Protein AF-Q0UTM0-F1 (afdb_monomer_lite)

Foldseek 3Di:
DDDDDDDDDDDDPDPVVLVVLVVPDDLPPLVSLQLSLCVVQLAHAQCVQFWDWDFDDDPVRVVVVVVCVVVVVVPDDPDDDDDDDTHPDIGTPNCVQVVCCVPVVGPGHYDHLVVSLVSSVVVPRDPVSSVVSVCSVPPRNDPPPDPDPPPPDDD

Radius of gyration: 20.42 Å; chains: 1; bounding box: 61×31×54 Å

Sequence (155 aa):
MAVVDPLPPGDIDGYTASKRARENTRPSNVMAHLLHFSKEFLAVPDLSGVEGSFDLIPCGTAASSIVRGVLGLAYGVRRIRFSHLGGSKQVAVHNLREVFIEELGSREGNIGLKEWLDLARQAGMGSEMIHIFEEVGEHVKSLVFPEVERSRDLV

pLDDT: mean 70.15, std 19.66, range [33.03, 95.0]

Secondary structure (DSSP, 8-state):
----PPPPP---TTHHHHHHHHHHS-TT-HHHHHHHHHHHHTEEEE-TT---EEEE--HHHHHHHHHHHHHTTSSS-----------SEEEEGGGHHHHHHHHH-S--EEEEHHHHHHHHHHTT--HHHHHHHHHHHHH-S--------------

Organism: Phaeosphaeria nodorum (strain SN15 / ATCC MYA-4574 / FGSC 10173) (NCBI:txid321614)

Structure (mmCIF, N/CA/C/O backbone):
data_AF-Q0UTM0-F1
#
_entry.id   AF-Q0UTM0-F1
#
loop_
_atom_site.group_PDB
_atom_site.id
_atom_site.type_symbol
_atom_site.label_atom_id
_atom_site.label_alt_id
_atom_site.label_comp_id
_atom_site.label_asym_id
_atom_site.label_entity_id
_atom_site.label_seq_id
_atom_site.pdbx_PDB_ins_code
_atom_site.Cartn_x
_atom_site.Cartn_y
_atom_site.Cartn_z
_atom_site.occupancy
_atom_site.B_iso_or_equiv
_atom_site.auth_seq_id
_atom_site.auth_comp_id
_atom_site.auth_asym_id
_atom_site.auth_atom_id
_atom_site.pdbx_PDB_model_num
ATOM 1 N N . MET A 1 1 ? 48.379 -17.035 -0.002 1.00 38.03 1 MET A N 1
ATOM 2 C CA . MET A 1 1 ? 47.509 -17.440 1.123 1.00 38.03 1 MET A CA 1
ATOM 3 C C . MET A 1 1 ? 46.686 -16.231 1.519 1.00 38.03 1 MET A C 1
ATOM 5 O O . MET A 1 1 ? 47.246 -15.310 2.092 1.00 38.03 1 MET A O 1
ATOM 9 N N . ALA A 1 2 ? 45.413 -16.184 1.129 1.00 35.94 2 ALA A N 1
ATOM 10 C CA . ALA A 1 2 ? 44.486 -15.172 1.624 1.00 35.94 2 ALA A CA 1
ATOM 11 C C . ALA A 1 2 ? 43.841 -15.727 2.898 1.00 35.94 2 ALA A C 1
ATOM 13 O O . ALA A 1 2 ? 43.281 -16.822 2.874 1.00 35.94 2 ALA A O 1
ATOM 14 N N . VAL A 1 3 ? 44.010 -15.011 4.006 1.00 34.16 3 VAL A N 1
ATOM 15 C CA . VAL A 1 3 ? 43.373 -15.320 5.287 1.00 34.16 3 VAL A CA 1
ATOM 16 C C . VAL A 1 3 ? 41.907 -14.923 5.152 1.00 34.16 3 VAL A C 1
ATOM 18 O O . VAL A 1 3 ? 41.603 -13.767 4.875 1.00 34.16 3 VAL A O 1
ATOM 21 N N . VAL A 1 4 ? 41.017 -15.906 5.255 1.00 39.12 4 VAL A N 1
ATOM 22 C CA . VAL A 1 4 ? 39.570 -15.692 5.317 1.00 39.12 4 VAL A CA 1
ATOM 23 C C . VAL A 1 4 ? 39.250 -15.384 6.775 1.00 39.12 4 VAL A C 1
ATOM 25 O O . VAL A 1 4 ? 39.482 -16.235 7.634 1.00 39.12 4 VAL A O 1
ATOM 28 N N . ASP A 1 5 ? 38.771 -14.174 7.055 1.00 41.09 5 ASP A N 1
ATOM 29 C CA . ASP A 1 5 ? 38.280 -13.830 8.389 1.00 41.09 5 ASP A CA 1
ATOM 30 C C . ASP A 1 5 ? 37.086 -14.730 8.754 1.00 41.09 5 ASP A C 1
ATOM 32 O O . ASP A 1 5 ? 36.212 -14.969 7.911 1.00 41.09 5 ASP A O 1
ATOM 36 N N . PRO A 1 6 ? 37.021 -15.257 9.988 1.00 40.50 6 PRO A N 1
ATOM 37 C CA . PRO A 1 6 ? 35.899 -16.075 10.412 1.00 40.50 6 PRO A CA 1
ATOM 38 C C . PRO A 1 6 ? 34.631 -15.219 10.534 1.00 40.50 6 PRO A C 1
ATOM 40 O O . PRO A 1 6 ? 34.642 -14.136 11.121 1.00 40.50 6 PRO A O 1
ATOM 43 N N . LEU A 1 7 ? 33.524 -15.734 9.989 1.00 39.53 7 LEU A N 1
ATOM 44 C CA . LEU A 1 7 ? 32.181 -15.178 10.174 1.00 39.53 7 LEU A CA 1
ATOM 45 C C . LEU A 1 7 ? 31.872 -15.020 11.676 1.00 39.53 7 LEU A C 1
ATOM 47 O O . LEU A 1 7 ? 32.113 -15.963 12.437 1.00 39.53 7 LEU A O 1
ATOM 51 N N . PRO A 1 8 ? 31.326 -13.873 12.122 1.00 38.22 8 PRO A N 1
ATOM 52 C CA . PRO A 1 8 ? 30.972 -13.693 13.521 1.00 38.22 8 PRO A CA 1
ATOM 53 C C . PRO A 1 8 ? 29.771 -14.582 13.890 1.00 38.22 8 PRO A C 1
ATOM 55 O O . PRO A 1 8 ? 28.856 -14.748 13.077 1.00 38.22 8 PRO A O 1
ATOM 58 N N . PRO A 1 9 ? 29.758 -15.161 15.103 1.00 40.66 9 PRO A N 1
ATOM 59 C CA . PRO A 1 9 ? 28.720 -16.084 15.529 1.00 40.66 9 PRO A CA 1
ATOM 60 C C . PRO A 1 9 ? 27.471 -15.341 16.012 1.00 40.66 9 PRO A C 1
ATOM 62 O O . PRO A 1 9 ? 27.571 -14.309 16.674 1.00 40.66 9 PRO A O 1
ATOM 65 N N . GLY A 1 10 ? 26.311 -15.955 15.777 1.00 36.62 10 GLY A N 1
ATOM 66 C CA . GLY A 1 10 ? 25.118 -15.752 16.596 1.00 36.62 10 GLY A CA 1
ATOM 67 C C . GLY A 1 10 ? 24.004 -14.964 15.926 1.00 36.62 10 GLY A C 1
ATOM 68 O O . GLY A 1 10 ? 23.906 -13.749 16.082 1.00 36.62 10 GLY A O 1
ATOM 69 N N . ASP A 1 11 ? 23.117 -15.704 15.262 1.00 49.06 11 ASP A N 1
ATOM 70 C CA . ASP A 1 11 ? 21.706 -15.355 15.150 1.00 49.06 11 ASP A CA 1
ATOM 71 C C . ASP A 1 11 ? 21.152 -15.051 16.549 1.00 49.06 11 ASP A C 1
ATOM 73 O O . ASP A 1 11 ? 21.100 -15.920 17.421 1.00 49.06 11 ASP A O 1
ATOM 77 N N . ILE A 1 12 ? 20.772 -13.793 16.766 1.00 41.66 12 ILE A N 1
ATOM 78 C CA . ILE A 1 12 ? 19.936 -13.378 17.889 1.00 41.66 12 ILE A CA 1
ATOM 79 C C . ILE A 1 12 ? 18.676 -12.777 17.273 1.00 41.66 12 ILE A C 1
ATOM 81 O O . ILE A 1 12 ? 18.710 -11.756 16.577 1.00 41.66 12 ILE A O 1
ATOM 85 N N . ASP A 1 13 ? 17.593 -13.513 17.478 1.00 48.12 13 ASP A N 1
ATOM 86 C CA . ASP A 1 13 ? 16.275 -13.381 16.883 1.00 48.12 13 ASP A CA 1
ATOM 87 C C . ASP A 1 13 ? 15.655 -11.973 16.967 1.00 48.12 13 ASP A C 1
ATOM 89 O O . ASP A 1 13 ? 15.782 -11.242 17.950 1.00 48.12 13 ASP A O 1
ATOM 93 N N . GLY A 1 14 ? 14.919 -11.607 15.909 1.00 39.16 14 GLY A N 1
ATOM 94 C CA . GLY A 1 14 ? 13.904 -10.541 15.885 1.00 39.16 14 GLY A CA 1
ATOM 95 C C . GLY A 1 14 ? 14.402 -9.093 15.793 1.00 39.16 14 GLY A C 1
ATOM 96 O O . GLY A 1 14 ? 13.937 -8.333 14.939 1.00 39.16 14 GLY A O 1
ATOM 97 N N . TYR A 1 15 ? 15.363 -8.696 16.625 1.00 35.97 15 TYR A N 1
ATOM 98 C CA . TYR A 1 15 ? 15.770 -7.290 16.777 1.00 35.97 15 TYR A CA 1
ATOM 99 C C . TYR A 1 15 ? 16.573 -6.761 15.575 1.00 35.97 15 TYR A C 1
ATOM 101 O O . TYR A 1 15 ? 16.372 -5.643 15.099 1.00 35.97 15 TYR A O 1
ATOM 109 N N . THR A 1 16 ? 17.448 -7.592 15.011 1.00 37.25 16 THR A N 1
ATOM 110 C CA . THR A 1 16 ? 18.283 -7.237 13.851 1.00 37.25 16 THR A CA 1
ATOM 111 C C . THR A 1 16 ? 17.466 -7.152 12.557 1.00 37.25 16 THR A C 1
ATOM 113 O O . THR A 1 16 ? 17.781 -6.357 11.671 1.00 37.25 16 THR A O 1
ATOM 116 N N . ALA A 1 17 ? 16.382 -7.929 12.459 1.00 42.31 17 ALA A N 1
ATOM 117 C CA . ALA A 1 17 ? 15.457 -7.892 11.329 1.00 42.31 17 ALA A CA 1
ATOM 118 C C . ALA A 1 17 ? 14.597 -6.617 11.335 1.00 42.31 17 ALA A C 1
ATOM 120 O O . ALA A 1 17 ? 14.428 -6.002 10.282 1.00 42.31 17 ALA A O 1
ATOM 121 N N . SER A 1 18 ? 14.114 -6.171 12.504 1.00 43.19 18 SER A N 1
ATOM 122 C CA . SER A 1 18 ? 13.350 -4.917 12.603 1.00 43.19 18 SER A CA 1
ATOM 123 C C . SER A 1 18 ? 14.228 -3.690 12.332 1.00 43.19 18 SER A C 1
ATOM 125 O O . SER A 1 18 ? 13.797 -2.762 11.647 1.00 43.19 18 SER A O 1
ATOM 127 N N . LYS A 1 19 ? 15.497 -3.720 12.767 1.00 37.56 19 LYS A N 1
ATOM 128 C CA . LYS A 1 19 ? 16.468 -2.653 12.495 1.00 37.56 19 LYS A CA 1
ATOM 129 C C . LYS A 1 19 ? 16.842 -2.563 11.009 1.00 37.56 19 LYS A C 1
ATOM 131 O O . LYS A 1 19 ? 16.838 -1.470 10.455 1.00 37.56 19 LYS A O 1
ATOM 136 N N . ARG A 1 20 ? 17.059 -3.704 10.339 1.00 39.91 20 ARG A N 1
ATOM 137 C CA . ARG A 1 20 ? 17.299 -3.758 8.881 1.00 39.91 20 ARG A CA 1
ATOM 138 C C . ARG A 1 20 ? 16.079 -3.359 8.052 1.00 39.91 20 ARG A C 1
ATOM 140 O O . ARG A 1 20 ? 16.245 -2.753 6.998 1.00 39.91 20 ARG A O 1
ATOM 147 N N . ALA A 1 21 ? 14.869 -3.687 8.509 1.00 44.66 21 ALA A N 1
ATOM 148 C CA . ALA A 1 21 ? 13.644 -3.227 7.863 1.00 44.66 21 ALA A CA 1
ATOM 149 C C . ALA A 1 21 ? 13.546 -1.697 7.924 1.00 44.66 21 ALA A C 1
ATOM 151 O O . ALA A 1 21 ? 13.364 -1.081 6.880 1.00 44.66 21 ALA A O 1
ATOM 152 N N . ARG A 1 22 ? 13.793 -1.095 9.102 1.00 43.69 22 ARG A N 1
ATOM 153 C CA . ARG A 1 22 ? 13.848 0.367 9.282 1.00 43.69 22 ARG A CA 1
ATOM 154 C C . ARG A 1 22 ? 14.916 1.041 8.412 1.00 43.69 22 ARG A C 1
ATOM 156 O O . ARG A 1 22 ? 14.643 2.098 7.856 1.00 43.69 22 ARG A O 1
ATOM 163 N N . GLU A 1 23 ? 16.094 0.433 8.263 1.00 40.75 23 GLU A N 1
ATOM 164 C CA . GLU A 1 23 ? 17.203 0.976 7.454 1.00 40.75 23 GLU A CA 1
ATOM 165 C C . GLU A 1 23 ? 16.968 0.919 5.933 1.00 40.75 23 GLU A C 1
ATOM 167 O O . GLU A 1 23 ? 17.529 1.739 5.209 1.00 40.75 23 GLU A O 1
ATOM 172 N N . ASN A 1 24 ? 16.130 0.002 5.434 1.00 44.88 24 ASN A N 1
ATOM 173 C CA . ASN A 1 24 ? 15.853 -0.140 3.996 1.00 44.88 24 ASN A CA 1
ATOM 174 C C . ASN A 1 24 ? 14.526 0.482 3.534 1.00 44.88 24 ASN A C 1
ATOM 176 O O . ASN A 1 24 ? 14.298 0.624 2.328 1.00 44.88 24 ASN A O 1
ATOM 180 N N . THR A 1 25 ? 13.653 0.890 4.452 1.00 48.47 25 THR A N 1
ATOM 181 C CA . THR A 1 25 ? 12.531 1.776 4.133 1.00 48.47 25 THR A CA 1
ATOM 182 C C . THR A 1 25 ? 13.061 3.168 3.845 1.00 48.47 25 THR A C 1
ATOM 184 O O . THR A 1 25 ? 13.417 3.912 4.755 1.00 48.47 25 THR A O 1
ATOM 187 N N . ARG A 1 26 ? 13.078 3.563 2.567 1.00 55.50 26 ARG A N 1
ATOM 188 C CA . ARG A 1 26 ? 13.097 4.997 2.262 1.00 55.50 26 ARG A CA 1
ATOM 189 C C . ARG A 1 26 ? 11.921 5.641 3.010 1.00 55.50 26 ARG A C 1
ATOM 191 O O . ARG A 1 26 ? 10.837 5.059 2.948 1.00 55.50 26 ARG A O 1
ATOM 198 N N . PRO A 1 27 ? 12.099 6.821 3.630 1.00 56.41 27 PRO A N 1
ATOM 199 C CA . PRO A 1 27 ? 11.035 7.512 4.364 1.00 56.41 27 PRO A CA 1
ATOM 200 C C . PRO A 1 27 ? 9.730 7.702 3.575 1.00 56.41 27 PRO A C 1
ATOM 202 O O . PRO A 1 27 ? 8.686 7.900 4.174 1.00 56.41 27 PRO A O 1
ATOM 205 N N . SER A 1 28 ? 9.788 7.618 2.242 1.00 68.69 28 SER A N 1
ATOM 206 C CA . SER A 1 28 ? 8.662 7.786 1.321 1.00 68.69 28 SER A CA 1
ATOM 207 C C . SER A 1 28 ? 8.023 6.485 0.810 1.00 68.69 28 SER A C 1
ATOM 209 O O . SER A 1 28 ? 7.120 6.535 -0.025 1.00 68.69 28 SER A O 1
ATOM 211 N N . ASN A 1 29 ? 8.480 5.297 1.231 1.00 80.25 29 ASN A N 1
ATOM 212 C CA . ASN A 1 29 ? 7.904 4.038 0.742 1.00 80.25 29 ASN A CA 1
ATOM 213 C C . ASN A 1 29 ? 6.641 3.654 1.528 1.00 80.25 29 ASN A C 1
ATOM 215 O O . ASN A 1 29 ? 6.705 2.891 2.494 1.00 80.25 29 ASN A O 1
ATOM 219 N N . VAL A 1 30 ? 5.493 4.134 1.050 1.00 82.62 30 VAL A N 1
ATOM 220 C CA . VAL A 1 30 ? 4.165 3.904 1.642 1.00 82.62 30 VAL A CA 1
ATOM 221 C C . VAL A 1 30 ? 3.898 2.430 1.952 1.00 82.62 30 VAL A C 1
ATOM 223 O O . VAL A 1 30 ? 3.525 2.096 3.073 1.00 82.62 30 VAL A O 1
ATOM 226 N N . MET A 1 31 ? 4.144 1.533 0.993 1.00 81.94 31 MET A N 1
ATOM 227 C CA . MET A 1 31 ? 3.872 0.102 1.160 1.00 81.94 31 MET A CA 1
ATOM 228 C C . MET A 1 31 ? 4.753 -0.525 2.241 1.00 81.94 31 MET A C 1
ATOM 230 O O . MET A 1 31 ? 4.299 -1.332 3.046 1.00 81.94 31 MET A O 1
ATOM 234 N N . ALA A 1 32 ? 6.024 -0.141 2.294 1.00 82.75 32 ALA A N 1
ATOM 235 C CA . ALA A 1 32 ? 6.931 -0.691 3.285 1.00 82.75 32 ALA A CA 1
ATOM 236 C C . ALA A 1 32 ? 6.636 -0.157 4.702 1.00 82.75 32 ALA A C 1
ATOM 238 O O . ALA A 1 32 ? 6.748 -0.917 5.662 1.00 82.75 32 ALA A O 1
ATOM 239 N N . HIS A 1 33 ? 6.165 1.089 4.837 1.00 86.25 33 HIS A N 1
ATOM 240 C CA . HIS A 1 33 ? 5.625 1.607 6.100 1.00 86.25 33 HIS A CA 1
ATOM 241 C C . HIS A 1 33 ? 4.343 0.870 6.522 1.00 86.25 33 HIS A C 1
ATOM 243 O O . HIS A 1 33 ? 4.237 0.455 7.675 1.00 86.25 33 HIS A O 1
ATOM 249 N N . LEU A 1 34 ? 3.413 0.644 5.589 1.00 86.69 34 LEU A N 1
ATOM 250 C CA . LEU A 1 34 ? 2.192 -0.132 5.823 1.00 86.69 34 LEU A CA 1
ATOM 251 C C . LEU A 1 34 ? 2.513 -1.537 6.352 1.00 86.69 34 LEU A C 1
ATOM 253 O O . LEU A 1 34 ? 1.977 -1.945 7.379 1.00 86.69 34 LEU A O 1
ATOM 257 N N . LEU A 1 35 ? 3.438 -2.246 5.699 1.00 84.94 35 LEU A N 1
ATOM 258 C CA . LEU A 1 35 ? 3.894 -3.580 6.105 1.00 84.94 35 LEU A CA 1
ATOM 259 C C . LEU A 1 35 ? 4.592 -3.571 7.468 1.00 84.94 35 LEU A C 1
ATOM 261 O O . LEU A 1 35 ? 4.314 -4.427 8.305 1.00 84.94 35 LEU A O 1
ATOM 265 N N . HIS A 1 36 ? 5.496 -2.615 7.695 1.00 86.31 36 HIS A N 1
ATOM 266 C CA . HIS A 1 36 ? 6.271 -2.532 8.931 1.00 86.31 36 HIS A CA 1
ATOM 267 C C . HIS A 1 36 ? 5.370 -2.375 10.155 1.00 86.31 36 HIS A C 1
ATOM 269 O O . HIS A 1 36 ? 5.440 -3.190 11.074 1.00 86.31 36 HIS A O 1
ATOM 275 N N . PHE A 1 37 ? 4.507 -1.360 10.141 1.00 89.44 37 PHE A N 1
ATOM 276 C CA . PHE A 1 37 ? 3.664 -1.041 11.288 1.00 89.44 37 PHE A CA 1
ATOM 277 C C . PHE A 1 37 ? 2.512 -2.031 11.453 1.00 89.44 37 PHE A C 1
ATOM 279 O O . PHE A 1 37 ? 2.185 -2.386 12.580 1.00 89.44 37 PHE A O 1
ATOM 286 N N . SER A 1 38 ? 1.962 -2.577 10.363 1.00 88.69 38 SER A N 1
ATOM 287 C CA . SER A 1 38 ? 0.930 -3.615 10.497 1.00 88.69 38 SER A CA 1
ATOM 288 C C . SER A 1 38 ? 1.478 -4.884 11.153 1.00 88.69 38 SER A C 1
ATOM 290 O O . SER A 1 38 ? 0.827 -5.470 12.017 1.00 88.69 38 SER A O 1
ATOM 292 N N . LYS A 1 39 ? 2.727 -5.253 10.836 1.00 87.12 39 LYS A N 1
ATOM 293 C CA . LYS A 1 39 ? 3.429 -6.343 11.520 1.00 87.12 39 LYS A CA 1
ATOM 294 C C . LYS A 1 39 ? 3.745 -6.008 12.979 1.00 87.12 39 LYS A C 1
ATOM 296 O O . LYS A 1 39 ? 3.650 -6.884 13.832 1.00 87.12 39 LYS A O 1
ATOM 301 N N . GLU A 1 40 ? 4.139 -4.768 13.266 1.00 88.31 40 GLU A N 1
ATOM 302 C CA . GLU A 1 40 ? 4.430 -4.308 14.631 1.00 88.31 40 GLU A CA 1
ATOM 303 C C . GLU A 1 40 ? 3.189 -4.375 15.534 1.00 88.31 40 GLU A C 1
ATOM 305 O O . GLU A 1 40 ? 3.293 -4.785 16.688 1.00 88.31 40 GLU A O 1
ATOM 310 N N . PHE A 1 41 ? 2.012 -4.043 14.999 1.00 88.44 41 PHE A N 1
ATOM 311 C CA . PHE A 1 41 ? 0.748 -4.020 15.745 1.00 88.44 41 PHE A CA 1
ATOM 312 C C . PHE A 1 41 ? -0.041 -5.329 15.673 1.00 88.44 41 PHE A C 1
ATOM 314 O O . PHE A 1 41 ? -1.060 -5.458 16.348 1.00 88.44 41 PHE A O 1
ATOM 321 N N . LEU A 1 42 ? 0.410 -6.291 14.857 1.00 88.75 42 LEU A N 1
ATOM 322 C CA . LEU A 1 42 ? -0.350 -7.494 14.490 1.00 88.75 42 LEU A CA 1
ATOM 323 C C . LEU A 1 42 ? -1.767 -7.153 13.987 1.00 88.75 42 LEU A C 1
ATOM 325 O O . LEU A 1 42 ? -2.739 -7.867 14.261 1.00 88.75 42 LEU A O 1
ATOM 329 N N . ALA A 1 43 ? -1.886 -6.036 13.272 1.00 89.50 43 ALA A N 1
ATOM 330 C CA . ALA A 1 43 ? -3.149 -5.505 12.787 1.00 89.50 43 ALA A CA 1
ATOM 331 C C . ALA A 1 43 ? -2.953 -4.696 11.502 1.00 89.50 43 ALA A C 1
ATOM 333 O O . ALA A 1 43 ? -2.044 -3.874 11.411 1.00 89.50 43 ALA A O 1
ATOM 334 N N . VAL A 1 44 ? -3.851 -4.881 10.539 1.00 90.06 44 VAL A N 1
ATOM 335 C CA . VAL A 1 44 ? -3.908 -4.082 9.307 1.00 90.06 44 VAL A CA 1
ATOM 336 C C . VAL A 1 44 ? -4.948 -2.967 9.435 1.00 90.06 44 VAL A C 1
ATOM 338 O O . VAL A 1 44 ? -5.920 -3.129 10.184 1.00 90.06 44 VAL A O 1
ATOM 341 N N . PRO A 1 45 ? -4.774 -1.839 8.722 1.00 90.69 45 PRO A N 1
ATOM 342 C CA . PRO A 1 45 ? -5.807 -0.822 8.658 1.00 90.69 45 PRO A CA 1
ATOM 343 C C . PRO A 1 45 ? -6.986 -1.311 7.812 1.00 90.69 45 PRO A C 1
ATOM 345 O O . PRO A 1 45 ? -6.809 -1.890 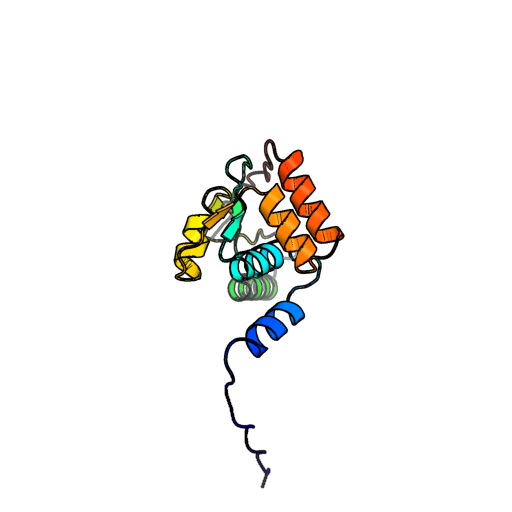6.737 1.00 90.69 45 PRO A O 1
ATOM 348 N N . ASP A 1 46 ? -8.193 -1.006 8.271 1.00 88.00 46 ASP A N 1
ATOM 349 C CA . ASP A 1 46 ? -9.420 -1.206 7.524 1.00 88.00 46 ASP A CA 1
ATOM 350 C C . ASP A 1 46 ? -9.503 -0.153 6.423 1.00 88.00 46 ASP A C 1
ATOM 352 O O . ASP A 1 46 ? -9.706 1.038 6.674 1.00 88.00 46 ASP A O 1
ATOM 356 N N . LEU A 1 47 ? -9.322 -0.623 5.192 1.00 84.81 47 LEU A N 1
ATOM 357 C CA . LEU A 1 47 ? -9.387 0.173 3.975 1.00 84.81 47 LEU A CA 1
ATOM 358 C C . LEU A 1 47 ? -10.618 -0.188 3.130 1.00 84.81 47 LEU A C 1
ATOM 360 O O . LEU A 1 47 ? -10.635 0.060 1.928 1.00 84.81 47 LEU A O 1
ATOM 364 N N . SER A 1 48 ? -11.660 -0.772 3.729 1.00 81.31 48 SER A N 1
ATOM 365 C CA . SER A 1 48 ? -12.904 -1.137 3.030 1.00 81.31 48 SER A CA 1
ATOM 366 C C . SER A 1 48 ? -13.608 0.047 2.352 1.00 81.31 48 SER A C 1
ATOM 368 O O . SER A 1 48 ? -14.311 -0.148 1.364 1.00 81.31 48 SER A O 1
ATOM 370 N N . GLY A 1 49 ? -13.392 1.272 2.844 1.00 77.31 49 GLY A N 1
ATOM 371 C CA . GLY A 1 49 ? -13.889 2.510 2.233 1.00 77.31 49 GLY A CA 1
ATOM 372 C C . GLY A 1 49 ? -13.026 3.068 1.095 1.00 77.31 49 GLY A C 1
ATOM 373 O O . GLY A 1 49 ? -13.397 4.085 0.517 1.00 77.31 49 GLY A O 1
ATOM 374 N N . VAL A 1 50 ? -11.885 2.443 0.788 1.00 79.19 50 VAL A N 1
ATOM 375 C CA . VAL A 1 50 ? -10.927 2.904 -0.224 1.00 79.19 50 VAL A CA 1
ATOM 376 C C . VAL A 1 50 ? -11.066 2.055 -1.486 1.00 79.19 50 VAL A C 1
ATOM 378 O O . VAL A 1 50 ? -10.799 0.852 -1.486 1.00 79.19 50 VAL A O 1
ATOM 381 N N . GLU A 1 51 ? -11.438 2.691 -2.594 1.00 78.25 51 GLU A N 1
ATOM 382 C CA . GLU A 1 51 ? -11.469 2.037 -3.902 1.00 78.25 51 GLU A CA 1
ATOM 383 C C . GLU A 1 51 ? -10.087 2.060 -4.572 1.00 78.25 51 GLU A C 1
ATOM 385 O O . GLU A 1 51 ? -9.468 3.118 -4.724 1.00 78.25 51 GLU A O 1
ATOM 390 N N . GLY A 1 52 ? -9.616 0.889 -5.013 1.00 78.38 52 GLY A N 1
ATOM 391 C CA . GLY A 1 52 ? -8.377 0.751 -5.777 1.00 78.38 52 GLY A CA 1
ATOM 392 C C . GLY A 1 52 ? -7.703 -0.613 -5.627 1.00 78.38 52 GLY A C 1
ATOM 393 O O . GLY A 1 52 ? -8.217 -1.537 -4.987 1.00 78.38 52 GLY A O 1
ATOM 394 N N . SER A 1 53 ? -6.510 -0.726 -6.210 1.00 82.44 53 SER A N 1
ATOM 395 C CA . SER A 1 53 ? -5.662 -1.914 -6.112 1.00 82.44 53 SER A CA 1
ATOM 396 C C . SER A 1 53 ? -4.185 -1.555 -5.999 1.00 82.44 53 SER A C 1
ATOM 398 O O . SER A 1 53 ? -3.718 -0.628 -6.658 1.00 82.44 53 SER A O 1
ATOM 400 N N . PHE A 1 54 ? -3.431 -2.347 -5.244 1.00 81.31 54 PHE A N 1
ATOM 401 C CA . PHE A 1 54 ? -1.977 -2.349 -5.281 1.00 81.31 54 PHE A CA 1
ATOM 402 C C . PHE A 1 54 ? -1.488 -3.144 -6.492 1.00 81.31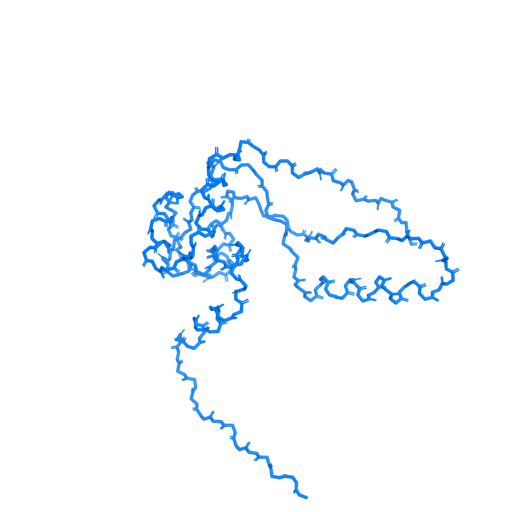 54 PHE A C 1
ATOM 404 O O . PHE A 1 54 ? -1.750 -4.345 -6.600 1.00 81.31 54 PHE A O 1
ATOM 411 N N . ASP A 1 55 ? -0.757 -2.478 -7.384 1.00 83.56 55 ASP A N 1
ATOM 412 C CA . ASP A 1 55 ? -0.037 -3.127 -8.477 1.00 83.56 55 ASP A CA 1
ATOM 413 C C . ASP A 1 55 ? 1.385 -3.484 -8.022 1.00 83.56 55 ASP A C 1
ATOM 415 O O . ASP A 1 55 ? 2.277 -2.633 -7.965 1.00 83.56 55 ASP A O 1
ATOM 419 N N . LEU A 1 56 ? 1.584 -4.739 -7.611 1.00 79.56 56 LEU A N 1
ATOM 420 C CA . LEU A 1 56 ? 2.832 -5.190 -6.999 1.00 79.56 56 LEU A CA 1
ATOM 421 C C . LEU A 1 56 ? 3.701 -5.935 -8.016 1.00 79.56 56 LEU A C 1
ATOM 423 O O . LEU A 1 56 ? 3.368 -7.032 -8.468 1.00 79.56 56 LEU A O 1
ATOM 427 N N . ILE A 1 57 ? 4.872 -5.373 -8.320 1.00 82.38 57 ILE A N 1
ATOM 428 C CA . ILE A 1 57 ? 5.906 -6.018 -9.132 1.00 82.38 57 ILE A CA 1
ATOM 429 C C . ILE A 1 57 ? 7.131 -6.358 -8.268 1.00 82.38 57 ILE A C 1
ATOM 431 O O . ILE A 1 57 ? 7.693 -5.472 -7.620 1.00 82.38 57 ILE A O 1
ATOM 435 N N . PRO A 1 58 ? 7.610 -7.618 -8.263 1.00 82.00 58 PRO A N 1
ATOM 436 C CA . PRO A 1 58 ? 8.862 -7.949 -7.595 1.00 82.00 58 PRO A CA 1
ATOM 437 C C . PRO A 1 58 ? 10.033 -7.152 -8.184 1.00 82.00 58 PRO A C 1
ATOM 439 O O . PRO A 1 58 ? 10.209 -7.110 -9.405 1.00 82.00 58 PRO A O 1
ATOM 442 N N . CYS A 1 59 ? 10.887 -6.578 -7.331 1.00 83.94 59 CYS A N 1
ATOM 443 C CA . CYS A 1 59 ? 12.017 -5.748 -7.768 1.00 83.94 59 CYS A CA 1
ATOM 444 C C . CYS A 1 59 ? 12.931 -6.461 -8.777 1.00 83.94 59 CYS A C 1
ATOM 446 O O . CYS A 1 59 ? 13.364 -5.853 -9.753 1.00 83.94 59 CYS A O 1
ATOM 448 N N . GLY A 1 60 ? 13.195 -7.758 -8.582 1.00 86.06 60 GLY A N 1
ATOM 449 C CA . GLY A 1 60 ? 13.998 -8.556 -9.516 1.00 86.06 60 GLY A CA 1
ATOM 450 C C . GLY A 1 60 ? 13.357 -8.677 -10.903 1.00 86.06 60 GLY A C 1
ATOM 451 O O . GLY A 1 60 ? 14.054 -8.583 -11.915 1.00 86.06 60 GLY A O 1
ATOM 452 N N . THR A 1 61 ? 12.029 -8.810 -10.959 1.00 85.19 61 THR A N 1
ATOM 453 C CA . THR A 1 61 ? 11.252 -8.837 -12.206 1.00 85.19 61 THR A CA 1
ATOM 454 C C . THR A 1 61 ? 11.300 -7.484 -12.908 1.00 85.19 61 THR A C 1
ATOM 456 O O . THR A 1 61 ? 11.578 -7.430 -14.108 1.00 85.19 61 THR A O 1
ATOM 459 N N . ALA A 1 62 ? 11.103 -6.389 -12.167 1.00 86.31 62 ALA A N 1
ATOM 460 C CA . ALA A 1 62 ? 11.210 -5.031 -12.697 1.00 86.31 62 ALA A CA 1
ATOM 461 C C . ALA A 1 62 ? 12.615 -4.762 -13.267 1.00 86.31 62 ALA A C 1
ATOM 463 O O . ALA A 1 62 ? 12.753 -4.395 -14.433 1.00 86.31 62 ALA A O 1
ATOM 464 N N . ALA A 1 63 ? 13.665 -5.038 -12.487 1.00 89.06 63 ALA A N 1
ATOM 465 C CA . ALA A 1 63 ? 15.056 -4.844 -12.894 1.00 89.06 63 ALA A CA 1
ATOM 466 C C . ALA A 1 63 ? 15.416 -5.674 -14.135 1.00 89.06 63 ALA A C 1
ATOM 468 O O . ALA A 1 63 ? 15.979 -5.149 -15.096 1.00 89.06 63 ALA A O 1
ATOM 469 N N . SER A 1 64 ? 15.031 -6.953 -14.158 1.00 86.69 64 SER A N 1
ATOM 470 C CA . SER A 1 64 ? 15.265 -7.834 -15.308 1.00 86.69 64 SER A CA 1
ATOM 471 C C . SER A 1 64 ? 14.557 -7.334 -16.568 1.00 86.69 64 SER A C 1
ATOM 473 O O . SER A 1 64 ? 15.124 -7.400 -17.659 1.00 86.69 64 SER A O 1
ATOM 475 N N . SER A 1 65 ? 13.339 -6.805 -16.429 1.00 85.06 65 SER A N 1
ATOM 476 C CA . SER A 1 65 ? 12.562 -6.260 -17.548 1.00 85.06 65 SER A CA 1
ATOM 477 C C . SER A 1 65 ? 13.201 -4.995 -18.120 1.00 85.06 65 SER A C 1
ATOM 479 O O . SER A 1 65 ? 13.301 -4.864 -19.339 1.00 85.06 65 SER A O 1
ATOM 481 N N . ILE A 1 66 ? 13.724 -4.113 -17.261 1.00 86.94 66 ILE A N 1
ATOM 482 C CA . ILE A 1 66 ? 14.478 -2.921 -17.679 1.00 86.94 66 ILE A CA 1
ATOM 483 C 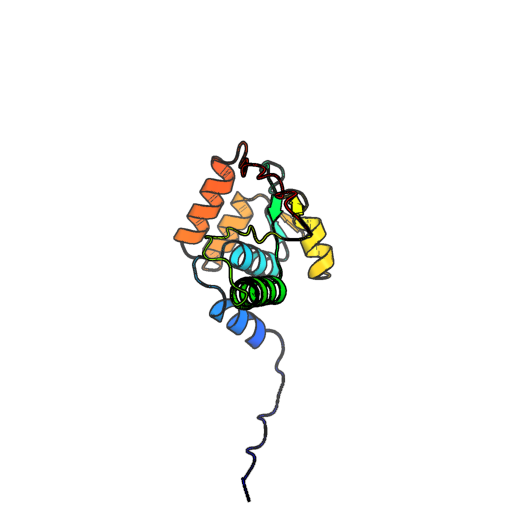C . ILE A 1 66 ? 15.727 -3.329 -18.462 1.00 86.94 66 ILE A C 1
ATOM 485 O O . ILE A 1 66 ? 15.938 -2.851 -19.576 1.00 86.94 66 ILE A O 1
ATOM 489 N N . VAL A 1 67 ? 16.534 -4.246 -17.918 1.00 88.50 67 VAL A N 1
ATOM 490 C CA . VAL A 1 67 ? 17.766 -4.712 -18.576 1.00 88.50 67 VAL A CA 1
ATOM 491 C C . VAL A 1 67 ? 17.454 -5.320 -19.943 1.00 88.50 67 VAL A C 1
ATOM 493 O O . VAL A 1 67 ? 18.105 -4.975 -20.928 1.00 88.50 67 VAL A O 1
ATOM 496 N N . ARG A 1 68 ? 16.425 -6.171 -20.040 1.00 83.62 68 ARG A N 1
ATOM 497 C CA . ARG A 1 68 ? 15.980 -6.742 -21.322 1.00 83.62 68 ARG A CA 1
ATOM 498 C C . ARG A 1 68 ? 15.515 -5.669 -22.303 1.00 83.62 68 ARG A C 1
ATOM 500 O O . ARG A 1 68 ? 15.874 -5.743 -23.474 1.00 83.62 68 ARG A O 1
ATOM 507 N N . GLY A 1 69 ? 14.762 -4.672 -21.839 1.00 82.12 69 GLY A N 1
ATOM 508 C CA . GLY A 1 69 ? 14.300 -3.559 -22.670 1.00 82.12 69 GLY A CA 1
ATOM 509 C C . GLY A 1 69 ? 15.457 -2.745 -23.254 1.00 82.12 69 GLY A C 1
ATOM 510 O O . GLY A 1 69 ? 15.462 -2.455 -24.451 1.00 82.12 69 GLY A O 1
ATOM 511 N N . VAL A 1 70 ? 16.471 -2.444 -22.437 1.00 82.31 70 VAL A N 1
ATOM 512 C CA . VAL A 1 70 ? 17.672 -1.704 -22.857 1.00 82.31 70 VAL A CA 1
ATOM 513 C C . VAL A 1 70 ? 18.530 -2.529 -23.815 1.00 82.31 70 VAL A C 1
ATOM 515 O O . VAL A 1 70 ? 18.889 -2.047 -24.886 1.00 82.31 70 VAL A O 1
ATOM 518 N N . LEU A 1 71 ? 18.827 -3.787 -23.482 1.00 80.50 71 LEU A N 1
ATOM 519 C CA . LEU A 1 71 ? 19.646 -4.652 -24.338 1.00 80.50 71 LEU A CA 1
ATOM 520 C C . LEU A 1 71 ? 18.935 -5.006 -25.652 1.00 80.50 71 LEU A C 1
ATOM 522 O O . LEU A 1 71 ? 19.570 -5.081 -26.700 1.00 80.50 71 LEU A O 1
ATOM 526 N N . GLY A 1 72 ? 17.608 -5.144 -25.632 1.00 69.06 72 GLY A N 1
ATOM 527 C CA . GLY A 1 72 ? 16.793 -5.378 -26.823 1.00 69.06 72 GLY A CA 1
ATOM 528 C C . GLY A 1 72 ? 16.733 -4.188 -27.788 1.00 69.06 72 GLY A C 1
ATOM 529 O O . GLY A 1 72 ? 16.261 -4.350 -28.912 1.00 69.06 72 GLY A O 1
ATOM 530 N N . LEU A 1 73 ? 17.174 -2.986 -27.388 1.00 62.56 73 LEU A N 1
ATOM 531 C CA . LEU A 1 73 ? 17.314 -1.812 -28.270 1.00 62.56 73 LEU A CA 1
ATOM 532 C C . LEU A 1 73 ? 18.607 -1.843 -29.101 1.00 62.56 73 LEU A C 1
ATOM 534 O O . LEU A 1 73 ? 18.724 -1.073 -30.052 1.00 62.56 73 LEU A O 1
ATOM 538 N N . ALA A 1 74 ? 19.557 -2.732 -28.788 1.00 56.56 74 ALA A N 1
ATOM 539 C CA . ALA A 1 74 ? 20.838 -2.819 -29.491 1.00 56.56 74 ALA A CA 1
ATOM 540 C C . ALA A 1 74 ? 20.701 -3.241 -30.971 1.00 56.56 74 ALA A C 1
ATOM 542 O O . ALA A 1 74 ? 21.611 -3.009 -31.765 1.00 56.56 74 ALA A O 1
ATOM 543 N N . TYR A 1 75 ? 19.551 -3.793 -31.373 1.00 54.84 75 TYR A N 1
ATOM 544 C CA . TYR A 1 75 ? 19.265 -4.182 -32.754 1.00 54.84 75 TYR A CA 1
ATOM 545 C C . TYR A 1 75 ? 18.507 -3.081 -33.518 1.00 54.84 75 TYR A C 1
ATOM 547 O O . TYR A 1 75 ? 17.298 -3.139 -33.718 1.00 54.84 75 TYR A O 1
ATOM 555 N N . GLY A 1 76 ? 19.244 -2.065 -33.972 1.00 54.34 76 GLY A N 1
ATOM 556 C CA . GLY A 1 76 ? 19.001 -1.387 -35.256 1.00 54.34 76 GLY A CA 1
ATOM 557 C C . GLY A 1 76 ? 17.815 -0.424 -35.417 1.00 54.34 76 GLY A C 1
ATOM 558 O O . GLY A 1 76 ? 17.731 0.218 -36.463 1.00 54.34 76 GLY A O 1
ATOM 559 N N . VAL A 1 77 ? 16.921 -0.247 -34.441 1.00 57.47 77 VAL A N 1
ATOM 560 C CA . VAL A 1 77 ? 15.749 0.636 -34.611 1.00 57.47 77 VAL A CA 1
ATOM 561 C C . VAL A 1 77 ? 15.918 1.936 -33.819 1.00 57.47 77 VAL A C 1
ATOM 563 O O . VAL A 1 77 ? 15.782 1.957 -32.600 1.00 57.47 77 VAL A O 1
ATOM 566 N N . ARG A 1 78 ? 16.166 3.057 -34.516 1.00 60.88 78 ARG A N 1
ATOM 567 C CA . ARG A 1 78 ? 16.160 4.428 -33.954 1.00 60.88 78 ARG A CA 1
ATOM 568 C C . ARG A 1 78 ? 14.736 4.899 -33.605 1.00 60.88 78 ARG A C 1
ATOM 570 O O . ARG A 1 78 ? 14.256 5.890 -34.150 1.00 60.88 78 ARG A O 1
ATOM 577 N N . ARG A 1 79 ? 14.023 4.181 -32.738 1.00 68.75 79 ARG A N 1
ATOM 578 C CA . ARG A 1 79 ? 12.704 4.591 -32.230 1.00 68.75 79 ARG A CA 1
ATOM 579 C C . ARG A 1 79 ? 12.701 4.583 -30.709 1.00 68.75 79 ARG A C 1
ATOM 581 O O . ARG A 1 79 ? 13.255 3.682 -30.085 1.00 68.75 79 ARG A O 1
ATOM 588 N N . ILE A 1 80 ? 12.059 5.593 -30.130 1.00 76.44 80 ILE A N 1
ATOM 589 C CA . ILE A 1 80 ? 11.773 5.642 -28.696 1.00 76.44 80 ILE A CA 1
ATOM 590 C C . ILE A 1 80 ? 10.739 4.550 -28.405 1.00 76.44 80 ILE A C 1
ATOM 592 O O . ILE A 1 80 ? 9.711 4.484 -29.079 1.00 76.44 80 ILE A O 1
ATOM 596 N N . ARG A 1 81 ? 11.024 3.683 -27.428 1.00 72.94 81 ARG A N 1
ATOM 597 C CA . ARG A 1 81 ? 10.080 2.679 -26.925 1.00 72.94 81 ARG A CA 1
ATOM 598 C C . ARG A 1 81 ? 9.667 3.047 -25.510 1.00 72.94 81 ARG A C 1
ATOM 600 O O . ARG A 1 81 ? 10.522 3.313 -24.670 1.00 72.94 81 ARG A O 1
ATOM 607 N N . PHE A 1 82 ? 8.364 3.029 -25.269 1.00 80.50 82 PHE A N 1
ATOM 608 C CA . PHE A 1 82 ? 7.776 3.154 -23.942 1.00 80.50 82 PHE A CA 1
ATOM 609 C C . PHE A 1 82 ? 7.349 1.761 -23.481 1.00 80.50 82 PHE A C 1
ATOM 611 O O . PHE A 1 82 ? 6.872 0.957 -24.281 1.00 80.50 82 PHE A O 1
ATOM 618 N N . SER A 1 83 ? 7.562 1.441 -22.209 1.00 77.88 83 SER A N 1
ATOM 619 C CA . SER A 1 83 ? 7.162 0.155 -21.637 1.00 77.88 83 SER A CA 1
ATOM 620 C C . SER A 1 83 ? 6.577 0.381 -20.255 1.00 77.88 83 SER A C 1
ATOM 622 O O . SER A 1 83 ? 7.182 1.059 -19.428 1.00 77.88 83 SER A O 1
ATOM 624 N N . HIS A 1 84 ? 5.403 -0.197 -20.018 1.00 80.69 84 HIS A N 1
ATOM 625 C CA . HIS A 1 84 ? 4.735 -0.165 -18.725 1.00 80.69 84 HIS A CA 1
ATOM 626 C C . HIS A 1 84 ? 5.154 -1.401 -17.937 1.00 80.69 84 HIS A C 1
ATOM 628 O O . HIS A 1 84 ? 4.939 -2.530 -18.378 1.00 80.69 84 HIS A O 1
ATOM 634 N N . LEU A 1 85 ? 5.784 -1.182 -16.787 1.00 80.50 85 LEU A N 1
ATOM 635 C CA . LEU A 1 85 ? 6.137 -2.251 -15.864 1.00 80.50 85 LEU A CA 1
ATOM 636 C C . LEU A 1 85 ? 5.093 -2.277 -14.755 1.00 80.50 85 LEU A C 1
ATOM 638 O O . LEU A 1 85 ? 5.088 -1.395 -13.903 1.00 80.50 85 LEU A O 1
ATOM 642 N N . GLY A 1 86 ? 4.226 -3.281 -14.808 1.00 81.44 86 GLY A N 1
ATOM 643 C CA . GLY A 1 86 ? 3.228 -3.566 -13.784 1.00 81.44 86 GLY A CA 1
ATOM 644 C C . GLY A 1 86 ? 3.395 -4.977 -13.234 1.00 81.44 86 GLY A C 1
ATOM 645 O O . GLY A 1 86 ? 4.074 -5.827 -13.824 1.00 81.44 86 GLY A O 1
ATOM 646 N N . GLY A 1 87 ? 2.783 -5.222 -12.088 1.00 75.19 87 GLY A N 1
ATOM 647 C CA . GLY A 1 87 ? 2.678 -6.532 -11.476 1.00 75.19 87 GLY A CA 1
ATOM 648 C C . GLY A 1 87 ? 1.843 -7.500 -12.311 1.00 75.19 87 GLY A C 1
ATOM 649 O O . GLY A 1 87 ? 0.986 -7.128 -13.114 1.00 75.19 87 GLY A O 1
ATOM 650 N N . SER A 1 88 ? 2.084 -8.797 -12.115 1.00 71.50 88 SER A N 1
ATOM 651 C CA . SER A 1 88 ? 1.178 -9.841 -12.611 1.00 71.50 88 SER A CA 1
ATOM 652 C C . SER A 1 88 ? -0.032 -10.044 -11.695 1.00 71.50 88 SER A C 1
ATOM 654 O O . SER A 1 88 ? -1.011 -10.654 -12.121 1.00 71.50 88 SER A O 1
ATOM 656 N N . LYS A 1 89 ? 0.037 -9.542 -10.454 1.00 72.44 89 LYS A N 1
ATOM 657 C CA . LYS A 1 89 ? -1.004 -9.634 -9.429 1.00 72.44 89 LYS A CA 1
ATOM 658 C C . LYS A 1 89 ? -1.388 -8.224 -8.990 1.00 72.44 89 LYS A C 1
ATOM 660 O O . LYS A 1 89 ? -0.553 -7.490 -8.468 1.00 72.44 89 LYS A O 1
ATOM 665 N N . GLN A 1 90 ? -2.659 -7.887 -9.179 1.00 80.38 90 GLN A N 1
ATOM 666 C CA . GLN A 1 90 ? -3.281 -6.735 -8.540 1.00 80.38 90 GLN A CA 1
ATOM 667 C C . GLN A 1 90 ? -3.957 -7.201 -7.256 1.00 80.38 90 GLN A C 1
ATOM 669 O O . GLN A 1 90 ? -4.679 -8.199 -7.252 1.00 80.38 90 GLN A O 1
ATOM 674 N N . VAL A 1 91 ? -3.701 -6.495 -6.162 1.00 79.88 91 VAL A N 1
ATOM 675 C CA . VAL A 1 91 ? -4.319 -6.765 -4.863 1.00 79.88 91 VAL A CA 1
ATOM 676 C C . VAL A 1 91 ? -5.319 -5.659 -4.594 1.00 79.88 91 VAL A C 1
ATOM 678 O O . VAL A 1 91 ? -4.921 -4.511 -4.426 1.00 79.88 91 VAL A O 1
ATOM 681 N N . ALA A 1 92 ? -6.610 -5.985 -4.565 1.00 82.31 92 ALA A N 1
ATOM 682 C CA . ALA A 1 92 ? -7.619 -5.013 -4.169 1.00 82.31 92 ALA A CA 1
ATOM 683 C C . ALA A 1 92 ? -7.313 -4.493 -2.759 1.00 82.31 92 ALA A C 1
ATOM 685 O O . ALA A 1 92 ? -6.942 -5.269 -1.878 1.00 82.31 92 ALA A O 1
ATOM 686 N N . VAL A 1 93 ? -7.461 -3.186 -2.545 1.00 81.94 93 VAL A N 1
ATOM 687 C CA . VAL A 1 93 ? -7.078 -2.540 -1.280 1.00 81.94 93 VAL A CA 1
ATOM 688 C C . VAL A 1 93 ? -7.834 -3.136 -0.084 1.00 81.94 93 VAL A C 1
ATOM 690 O O . VAL A 1 93 ? -7.241 -3.356 0.968 1.00 81.94 93 VAL A O 1
ATOM 693 N N . HIS A 1 94 ? -9.105 -3.503 -0.264 1.00 79.69 94 HIS A N 1
ATOM 694 C CA . HIS A 1 94 ? -9.905 -4.163 0.772 1.00 79.69 94 HIS A CA 1
ATOM 695 C C . HIS A 1 94 ? -9.459 -5.605 1.084 1.00 79.69 94 HIS A C 1
ATOM 697 O O . HIS A 1 94 ? -9.747 -6.097 2.170 1.00 79.69 94 HIS A O 1
ATOM 703 N N . ASN A 1 95 ? -8.699 -6.251 0.190 1.00 82.69 95 ASN A N 1
ATOM 704 C CA . ASN A 1 95 ? -8.147 -7.597 0.397 1.00 82.69 95 ASN A CA 1
ATOM 705 C C . ASN A 1 95 ? -6.761 -7.582 1.064 1.00 82.69 95 ASN A C 1
AT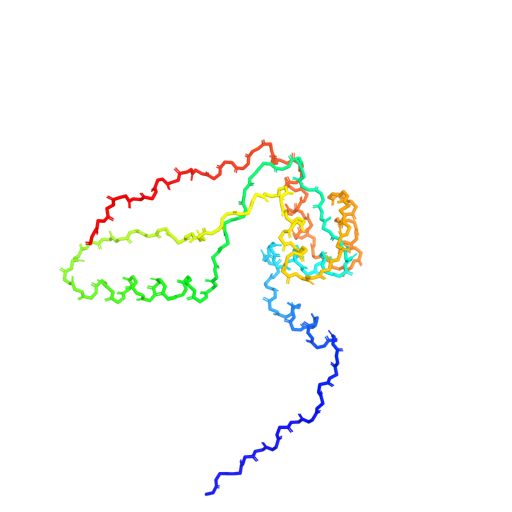OM 707 O O . ASN A 1 95 ? -6.082 -8.610 1.140 1.00 82.69 95 ASN A O 1
ATOM 711 N N . LEU A 1 96 ? -6.299 -6.416 1.533 1.00 79.25 96 LEU A N 1
ATOM 712 C CA . LEU A 1 96 ? -4.990 -6.270 2.171 1.00 79.25 96 LEU A CA 1
ATOM 713 C C . LEU A 1 96 ? -4.812 -7.269 3.318 1.00 79.25 96 LEU A C 1
ATOM 715 O O . LEU A 1 96 ? -3.759 -7.889 3.442 1.00 79.25 96 LEU A O 1
ATOM 719 N N . ARG A 1 97 ? -5.867 -7.474 4.110 1.00 83.19 97 ARG A N 1
ATOM 720 C CA . ARG A 1 97 ? -5.857 -8.416 5.226 1.00 83.19 97 ARG A CA 1
ATOM 721 C C . ARG A 1 97 ? -5.585 -9.850 4.786 1.00 83.19 97 ARG A C 1
ATOM 723 O O . ARG A 1 97 ? -4.770 -10.516 5.416 1.00 83.19 97 ARG A O 1
ATOM 730 N N . GLU A 1 98 ? -6.258 -10.343 3.745 1.00 82.44 98 GLU A N 1
ATOM 731 C CA . GLU A 1 98 ? -6.018 -11.713 3.278 1.00 82.44 98 GLU A CA 1
ATOM 732 C C . GLU A 1 98 ? -4.585 -11.876 2.784 1.00 82.44 98 GLU A C 1
ATOM 734 O O . GLU A 1 98 ? -3.931 -12.852 3.138 1.00 82.44 98 GLU A O 1
ATOM 739 N N . VAL A 1 99 ? -4.067 -10.888 2.050 1.00 77.38 99 VAL A N 1
ATOM 740 C CA . VAL A 1 99 ? -2.682 -10.919 1.567 1.00 77.38 99 VAL A CA 1
ATOM 741 C C . VAL A 1 99 ? -1.687 -10.933 2.721 1.00 77.38 99 VAL A C 1
ATOM 743 O O . VAL A 1 99 ? -0.722 -11.688 2.681 1.00 77.38 99 VAL A O 1
ATOM 746 N N . PHE A 1 100 ? -1.920 -10.160 3.778 1.00 76.75 100 PHE A N 1
ATOM 747 C CA . PHE A 1 100 ? -1.059 -10.191 4.957 1.00 76.75 100 PHE A CA 1
ATOM 748 C C . PHE A 1 100 ? -1.127 -11.531 5.699 1.00 76.75 100 PHE A C 1
ATOM 750 O O . PHE A 1 100 ? -0.090 -12.063 6.088 1.00 76.75 100 PHE A O 1
ATOM 757 N N . ILE A 1 101 ? -2.318 -12.118 5.852 1.00 78.31 101 ILE A N 1
ATOM 758 C CA . ILE A 1 101 ? -2.474 -13.443 6.469 1.00 78.31 101 ILE A CA 1
ATOM 759 C C . ILE A 1 101 ? -1.730 -14.511 5.654 1.00 78.31 101 ILE A C 1
ATOM 761 O O . ILE A 1 101 ? -1.044 -15.352 6.237 1.00 78.31 101 ILE A O 1
ATOM 765 N N . GLU A 1 102 ? -1.850 -14.474 4.325 1.00 77.00 102 GLU A N 1
ATOM 766 C CA . GLU A 1 102 ? -1.172 -15.398 3.411 1.00 77.00 102 GLU A CA 1
ATOM 767 C C . GLU A 1 102 ? 0.356 -15.247 3.458 1.00 77.00 102 GLU A C 1
ATOM 769 O O . GLU A 1 102 ? 1.066 -16.247 3.548 1.00 77.00 102 GLU A O 1
ATOM 774 N N . GLU A 1 103 ? 0.869 -14.014 3.430 1.00 68.81 103 GLU A N 1
ATOM 775 C CA . GLU A 1 103 ? 2.307 -13.733 3.309 1.00 68.81 103 GLU A CA 1
ATOM 776 C C . GLU A 1 103 ? 3.052 -13.755 4.657 1.00 68.81 103 GLU A C 1
ATOM 778 O O . GLU A 1 103 ? 4.228 -14.118 4.715 1.00 68.81 103 GLU A O 1
ATOM 783 N N . LEU A 1 104 ? 2.397 -13.375 5.759 1.00 65.44 104 LEU A N 1
ATOM 784 C CA . LEU A 1 104 ? 3.016 -13.265 7.089 1.00 65.44 104 LEU A CA 1
ATOM 785 C C . LEU A 1 104 ? 2.616 -14.397 8.044 1.00 65.44 104 LEU A C 1
ATOM 787 O O . LEU A 1 104 ? 3.123 -14.455 9.169 1.00 65.44 104 LEU A O 1
ATOM 791 N N . GLY A 1 105 ? 1.714 -15.293 7.627 1.00 63.19 105 GLY A N 1
ATOM 792 C CA . GLY A 1 105 ? 1.307 -16.480 8.389 1.00 63.19 105 GLY A CA 1
ATOM 793 C C . GLY A 1 105 ? 0.661 -16.175 9.745 1.00 63.19 105 GLY A C 1
ATOM 794 O O . GLY A 1 105 ? 0.615 -17.044 10.616 1.00 63.19 105 GLY A O 1
ATOM 795 N N . SER A 1 106 ? 0.194 -14.942 9.951 1.00 64.50 106 SER A N 1
ATOM 796 C CA . SER A 1 106 ? -0.264 -14.434 11.245 1.00 64.50 106 SER A CA 1
ATOM 797 C C . SER A 1 106 ? -1.749 -14.081 11.197 1.00 64.50 106 SER A C 1
ATOM 799 O O . SER A 1 106 ? -2.251 -13.567 10.202 1.00 64.50 106 SER A O 1
ATOM 801 N N . ARG A 1 107 ? -2.480 -14.365 12.284 1.00 64.56 107 ARG A N 1
ATOM 802 C CA . ARG A 1 107 ? -3.875 -13.923 12.443 1.00 64.56 107 ARG A CA 1
ATOM 803 C C . ARG A 1 107 ? -3.883 -12.457 12.844 1.00 64.56 107 ARG A C 1
ATOM 805 O O . ARG A 1 107 ? -3.926 -12.140 14.027 1.00 64.56 107 ARG A O 1
ATOM 812 N N . GLU A 1 108 ? -3.830 -11.589 11.852 1.00 68.50 108 GLU A N 1
ATOM 813 C CA . GLU A 1 108 ? -3.868 -10.154 12.091 1.00 68.50 108 GLU A CA 1
ATOM 814 C C . GLU A 1 108 ? -5.307 -9.661 12.291 1.00 68.50 108 GLU A C 1
ATOM 816 O O . GLU A 1 108 ? -6.271 -10.118 11.644 1.00 68.50 108 GLU A O 1
ATOM 821 N N . GLY A 1 109 ? -5.445 -8.738 13.243 1.00 79.88 109 GLY A N 1
ATOM 822 C CA . GLY A 1 109 ? -6.669 -7.977 13.458 1.00 79.88 109 GLY A CA 1
ATOM 823 C C . GLY A 1 109 ? -6.913 -6.991 12.316 1.00 79.88 109 GLY A C 1
ATOM 824 O O . GLY A 1 109 ? -5.993 -6.633 11.585 1.00 79.88 109 GLY A O 1
ATOM 825 N N . ASN A 1 110 ? -8.161 -6.556 12.158 1.00 87.00 110 ASN A N 1
ATOM 826 C CA . ASN A 1 110 ? -8.499 -5.416 11.310 1.00 87.00 110 ASN A CA 1
ATOM 827 C C . ASN A 1 110 ? -8.939 -4.275 12.230 1.00 87.00 110 ASN A C 1
ATOM 829 O O . ASN A 1 110 ? -9.848 -4.487 13.037 1.00 87.00 110 ASN A O 1
ATOM 833 N N . ILE A 1 111 ? -8.288 -3.117 12.148 1.00 92.00 111 ILE A N 1
ATOM 834 C CA . ILE A 1 111 ? -8.593 -1.937 12.975 1.00 92.00 111 ILE A CA 1
ATOM 835 C C . ILE A 1 111 ? -8.842 -0.726 12.084 1.00 92.00 111 ILE A C 1
ATOM 837 O O . ILE A 1 111 ? -8.334 -0.664 10.971 1.00 92.00 111 ILE A O 1
ATOM 841 N N . GLY A 1 112 ? -9.610 0.260 12.548 1.00 90.56 112 GLY A N 1
ATOM 842 C CA . GLY A 1 112 ? -9.921 1.429 11.720 1.00 90.56 112 GLY A CA 1
ATOM 843 C C . GLY A 1 112 ? -8.658 2.191 11.299 1.00 90.56 112 GLY A C 1
ATOM 844 O O . GLY A 1 112 ? -7.735 2.335 12.098 1.00 90.56 112 GLY A O 1
ATOM 845 N N . LEU A 1 113 ? -8.622 2.739 10.077 1.00 89.94 113 LEU A N 1
ATOM 846 C CA . LEU A 1 113 ? -7.462 3.490 9.566 1.00 89.94 113 LEU A CA 1
ATOM 847 C C . LEU A 1 113 ? -6.982 4.584 10.536 1.00 89.94 113 LEU A C 1
ATOM 849 O O . LEU A 1 113 ? -5.786 4.717 10.770 1.00 89.94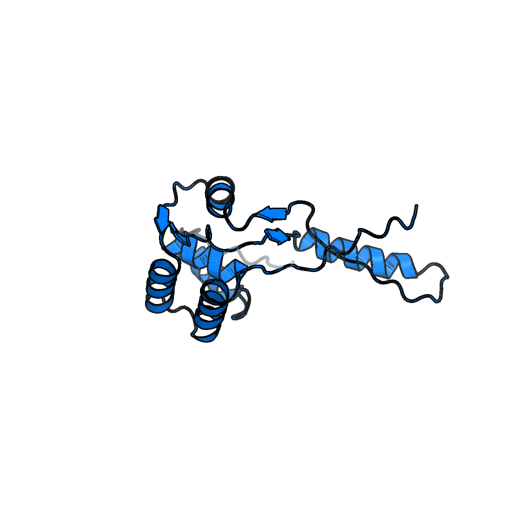 113 LEU A O 1
ATOM 853 N N . LYS A 1 114 ? -7.906 5.329 11.156 1.00 91.12 114 LYS A N 1
ATOM 854 C CA . LYS A 1 114 ? -7.564 6.351 12.158 1.00 91.12 114 LYS A CA 1
ATOM 855 C C . LYS A 1 114 ? -6.841 5.760 13.372 1.00 91.12 114 LYS A C 1
ATOM 857 O O . LYS A 1 114 ? -5.818 6.287 13.791 1.00 91.12 114 LYS A O 1
ATOM 862 N N . GLU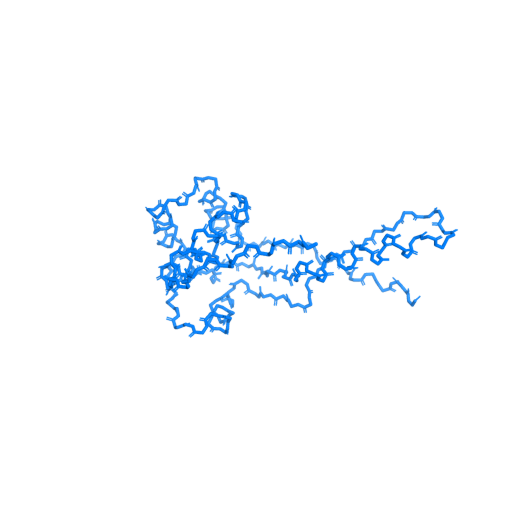 A 1 115 ? -7.368 4.666 13.915 1.00 93.81 115 GLU A N 1
ATOM 863 C CA . GLU A 1 115 ? -6.773 3.971 15.059 1.00 93.81 115 GLU A CA 1
ATOM 864 C C . GLU A 1 115 ? -5.385 3.426 14.703 1.00 93.81 115 GLU A C 1
ATOM 866 O O . GLU A 1 115 ? -4.428 3.617 15.450 1.00 93.81 115 GLU A O 1
ATOM 871 N N . TRP A 1 116 ? -5.249 2.833 13.516 1.00 94.12 116 TRP A N 1
ATOM 872 C CA . TRP A 1 116 ? -3.968 2.363 13.001 1.00 94.12 116 TRP A CA 1
ATOM 873 C C . TRP A 1 116 ? -2.943 3.500 12.875 1.00 94.12 116 TRP A C 1
ATOM 875 O O . TRP A 1 116 ? -1.791 3.342 13.280 1.00 94.12 116 TRP A O 1
ATOM 885 N N . LEU A 1 117 ? -3.357 4.669 12.375 1.00 93.81 117 LEU A N 1
ATOM 886 C CA . LEU A 1 117 ? -2.494 5.848 12.254 1.00 93.81 117 LEU A CA 1
ATOM 887 C C . LEU A 1 117 ? -2.087 6.424 13.606 1.00 93.81 117 LEU A C 1
ATOM 889 O O . LEU A 1 117 ? -0.946 6.859 13.767 1.00 93.81 117 LEU A O 1
ATOM 893 N N . ASP A 1 118 ? -2.983 6.403 14.588 1.00 95.00 118 ASP A N 1
ATOM 894 C CA . ASP A 1 118 ? -2.670 6.841 15.943 1.00 95.00 118 ASP A CA 1
ATOM 895 C C . ASP A 1 118 ? -1.605 5.936 16.585 1.00 95.00 118 ASP A C 1
ATOM 897 O O . ASP A 1 118 ? -0.670 6.451 17.207 1.00 95.00 118 ASP A O 1
ATOM 901 N N . LEU A 1 119 ? -1.681 4.617 16.372 1.00 94.56 119 LEU A N 1
ATOM 902 C CA . LEU A 1 119 ? -0.646 3.664 16.792 1.00 94.56 119 LEU A CA 1
ATOM 903 C C . LEU A 1 119 ? 0.676 3.896 16.049 1.00 94.56 119 LEU A C 1
ATOM 905 O O . LEU A 1 119 ? 1.729 4.005 16.678 1.00 94.56 119 LEU A O 1
ATOM 909 N N . ALA A 1 120 ? 0.630 4.049 14.725 1.00 93.00 120 ALA A N 1
ATOM 910 C CA . ALA A 1 120 ? 1.798 4.352 13.896 1.00 93.00 120 ALA A CA 1
ATOM 911 C C . ALA A 1 120 ? 2.505 5.641 14.336 1.00 93.00 120 ALA A C 1
ATOM 913 O O . ALA A 1 120 ? 3.733 5.668 14.450 1.00 93.00 120 ALA A O 1
ATOM 914 N N . ARG A 1 121 ? 1.747 6.697 14.645 1.00 94.00 121 ARG A N 1
ATOM 915 C CA . ARG A 1 121 ? 2.286 7.967 15.146 1.00 94.00 121 ARG A CA 1
ATOM 916 C C . ARG A 1 121 ? 2.992 7.777 16.488 1.00 94.00 121 ARG A C 1
ATOM 918 O O . ARG A 1 121 ? 4.100 8.275 16.666 1.00 94.00 121 ARG A O 1
ATOM 925 N N . GLN A 1 122 ? 2.386 7.028 17.410 1.00 94.31 122 GLN A N 1
ATOM 926 C CA . GLN A 1 122 ? 2.978 6.721 18.719 1.00 94.31 122 GLN A CA 1
ATOM 927 C C . GLN A 1 122 ? 4.246 5.863 18.606 1.00 94.31 122 GLN A C 1
ATOM 929 O O . GLN A 1 122 ? 5.200 6.079 19.352 1.00 94.31 122 GLN A O 1
ATOM 934 N N . ALA A 1 123 ? 4.291 4.944 17.641 1.00 91.25 123 ALA A N 1
ATOM 935 C CA . ALA A 1 123 ? 5.448 4.098 17.351 1.00 91.25 123 ALA A CA 1
ATOM 936 C C . ALA A 1 123 ? 6.568 4.821 16.564 1.00 91.25 123 ALA A C 1
ATOM 938 O O . ALA A 1 123 ? 7.639 4.254 16.316 1.00 91.25 123 ALA A O 1
ATOM 939 N N . GLY A 1 124 ? 6.355 6.094 16.208 1.00 90.19 124 GLY A N 1
ATOM 940 C CA . GLY A 1 124 ? 7.364 6.965 15.608 1.00 90.19 124 GLY A CA 1
ATOM 941 C C . GLY A 1 124 ? 7.338 7.032 14.081 1.00 90.19 124 GLY A C 1
ATOM 942 O O . GLY A 1 124 ? 8.363 7.353 13.477 1.00 90.19 124 GLY A O 1
ATOM 943 N N . MET A 1 125 ? 6.205 6.741 13.434 1.00 89.06 125 MET A N 1
ATOM 944 C CA . MET A 1 125 ? 6.029 7.043 12.011 1.00 89.06 125 MET A CA 1
ATOM 945 C C . MET A 1 125 ? 6.191 8.552 11.763 1.00 89.06 125 MET A C 1
ATOM 947 O O . MET A 1 125 ? 5.623 9.379 12.477 1.00 89.06 125 MET A O 1
ATOM 951 N N . GLY A 1 126 ? 6.966 8.909 10.734 1.00 86.38 126 GLY A N 1
ATOM 952 C CA . GLY A 1 126 ? 7.188 10.303 10.346 1.00 86.38 126 GLY A CA 1
ATOM 953 C C . GLY A 1 126 ? 5.902 11.004 9.898 1.00 86.38 126 GLY A C 1
ATOM 954 O O . GLY A 1 126 ? 5.030 10.388 9.287 1.00 86.38 126 GLY A O 1
ATOM 955 N N . SER A 1 127 ? 5.801 12.307 10.169 1.00 86.19 127 SER A N 1
ATOM 956 C CA . SER A 1 127 ? 4.606 13.115 9.885 1.00 86.19 127 SER A CA 1
ATOM 957 C C . SER A 1 127 ? 4.216 13.148 8.405 1.00 86.19 127 SER A C 1
ATOM 959 O O . SER A 1 127 ? 3.030 13.156 8.101 1.00 86.19 127 SER A O 1
ATOM 961 N N . GLU A 1 128 ? 5.191 13.122 7.494 1.00 85.62 128 GLU A N 1
ATOM 962 C CA . GLU A 1 128 ? 4.949 13.037 6.045 1.00 85.62 128 GLU A CA 1
ATOM 963 C C . GLU A 1 128 ? 4.170 11.765 5.678 1.00 85.62 128 GLU A C 1
ATOM 965 O O . GLU A 1 128 ? 3.176 11.824 4.963 1.00 85.62 128 GLU A O 1
ATOM 970 N N . MET A 1 129 ? 4.573 10.618 6.230 1.00 85.88 129 MET A N 1
ATOM 971 C CA . MET A 1 129 ? 3.903 9.345 5.972 1.00 85.88 129 MET A CA 1
ATOM 972 C C . MET A 1 129 ? 2.512 9.277 6.595 1.00 85.88 129 MET A C 1
ATOM 974 O O . MET A 1 129 ? 1.589 8.763 5.967 1.00 85.88 129 MET A O 1
ATOM 978 N N . ILE A 1 130 ? 2.350 9.823 7.801 1.00 89.19 130 ILE A N 1
ATOM 979 C CA . ILE A 1 130 ? 1.032 9.957 8.431 1.00 89.19 130 ILE A CA 1
ATOM 980 C C . ILE A 1 130 ? 0.098 10.761 7.523 1.00 89.19 130 ILE A C 1
ATOM 982 O O . ILE A 1 130 ? -1.005 10.303 7.243 1.00 89.19 130 ILE A O 1
ATOM 986 N N . HIS A 1 131 ? 0.569 11.898 7.004 1.00 86.56 131 HIS A N 1
ATOM 987 C CA . HIS A 1 131 ? -0.225 12.753 6.129 1.00 86.56 131 HIS A CA 1
ATOM 988 C C . HIS A 1 131 ? -0.656 12.037 4.843 1.00 86.56 131 HIS A C 1
ATOM 990 O O . HIS A 1 131 ? -1.821 12.106 4.472 1.00 86.56 131 HIS A O 1
ATOM 996 N N . ILE A 1 132 ? 0.241 11.270 4.212 1.00 84.81 132 ILE A N 1
ATOM 997 C CA . ILE A 1 132 ? -0.093 10.476 3.018 1.00 84.81 132 ILE A CA 1
ATOM 998 C C . ILE A 1 132 ? -1.239 9.492 3.301 1.00 84.81 132 ILE A C 1
ATOM 1000 O O . ILE A 1 132 ? -2.153 9.351 2.492 1.00 84.81 132 ILE A O 1
ATOM 1004 N N . PHE A 1 133 ? -1.222 8.798 4.441 1.00 85.81 133 PHE A N 1
ATOM 1005 C CA . PHE A 1 133 ? -2.302 7.868 4.781 1.00 85.81 133 PHE A CA 1
ATOM 1006 C C . PHE A 1 133 ? -3.606 8.577 5.171 1.00 85.81 133 PHE A C 1
ATOM 1008 O O . PHE A 1 133 ? -4.682 8.060 4.871 1.00 85.81 133 PHE A O 1
ATOM 1015 N N . GLU A 1 134 ? -3.529 9.748 5.809 1.00 87.00 134 GLU A N 1
ATOM 1016 C CA . GLU A 1 134 ? -4.696 10.599 6.077 1.00 87.00 134 GLU A CA 1
ATOM 1017 C C . GLU A 1 134 ? -5.346 11.052 4.760 1.00 87.00 134 GLU A C 1
ATOM 1019 O O . GLU A 1 134 ? -6.553 10.885 4.588 1.00 87.00 134 GLU A O 1
ATOM 1024 N N . GLU A 1 135 ? -4.554 11.502 3.781 1.00 82.06 135 GLU A N 1
ATOM 1025 C CA . GLU A 1 135 ? -5.047 11.843 2.442 1.00 82.06 135 GLU A CA 1
ATOM 1026 C C . GLU A 1 135 ? -5.728 10.647 1.765 1.00 82.06 135 GLU A C 1
ATOM 1028 O O . GLU A 1 135 ? -6.808 10.801 1.191 1.00 82.06 135 GLU A O 1
ATOM 1033 N N . VAL A 1 136 ? -5.151 9.443 1.876 1.00 76.06 136 VAL A N 1
ATOM 1034 C CA . VAL A 1 136 ? -5.764 8.215 1.344 1.00 76.06 136 VAL A CA 1
ATOM 1035 C C . VAL A 1 136 ? -7.132 7.952 1.983 1.00 76.06 136 VAL A C 1
ATOM 1037 O O . VAL A 1 136 ? -8.082 7.613 1.278 1.00 76.06 136 VAL A O 1
ATOM 1040 N N . GLY A 1 137 ? -7.255 8.134 3.299 1.00 72.56 137 GLY A N 1
ATOM 1041 C CA . GLY A 1 137 ? -8.509 7.932 4.027 1.00 72.56 137 GLY A CA 1
ATOM 1042 C C . GLY A 1 137 ? -9.578 8.993 3.752 1.00 72.56 137 GLY A C 1
ATOM 1043 O O . GLY A 1 137 ? -10.768 8.683 3.767 1.00 72.56 137 GLY A O 1
ATOM 1044 N N . GLU A 1 138 ? -9.173 10.237 3.500 1.00 72.19 138 GLU A N 1
ATOM 1045 C CA . GLU A 1 138 ? -10.087 11.371 3.324 1.00 72.19 138 GLU A CA 1
ATOM 1046 C C . GLU A 1 138 ? -10.497 11.613 1.861 1.00 72.19 138 GLU A C 1
ATOM 1048 O O . GLU A 1 138 ? -11.628 12.031 1.598 1.00 72.19 138 GLU A O 1
ATOM 1053 N N . HIS A 1 139 ? -9.602 11.356 0.900 1.00 61.91 139 HIS A N 1
ATOM 1054 C CA . HIS A 1 139 ? -9.748 11.832 -0.483 1.00 61.91 139 HIS A CA 1
ATOM 1055 C C . HIS A 1 139 ? -9.961 10.721 -1.515 1.00 61.91 139 HIS A C 1
ATOM 1057 O O . HIS A 1 139 ? -10.364 11.005 -2.648 1.00 61.91 139 HIS A O 1
ATOM 1063 N N . VAL A 1 140 ? -9.764 9.450 -1.161 1.00 56.00 140 VAL A N 1
ATOM 1064 C CA . VAL A 1 140 ? -9.911 8.343 -2.117 1.00 56.00 140 VAL A CA 1
ATOM 1065 C C . VAL A 1 140 ? -11.358 7.860 -2.145 1.00 56.00 140 VAL A C 1
ATOM 1067 O O . VAL A 1 140 ? -11.694 6.793 -1.649 1.00 56.00 140 VAL A O 1
ATOM 1070 N N . LYS A 1 141 ? -12.230 8.657 -2.775 1.00 50.28 141 LYS A N 1
ATOM 1071 C CA . LYS A 1 141 ? -13.537 8.173 -3.261 1.00 50.28 141 LYS A CA 1
ATOM 1072 C C . LYS A 1 141 ? -13.431 7.388 -4.573 1.00 50.28 141 LYS A C 1
ATOM 1074 O O . LYS A 1 141 ? -14.353 6.661 -4.893 1.00 50.28 141 LYS A O 1
ATOM 1079 N N . SER A 1 142 ? -12.316 7.524 -5.296 1.00 42.19 142 SER A N 1
ATOM 1080 C CA . SER A 1 142 ? -11.799 6.560 -6.275 1.00 42.19 142 SER A CA 1
ATOM 1081 C C . SER A 1 142 ? -10.418 7.040 -6.732 1.00 42.19 142 SER A C 1
ATOM 1083 O O . SER A 1 142 ? -10.309 8.121 -7.317 1.00 42.19 142 SER A O 1
ATOM 1085 N N . LEU A 1 143 ? -9.359 6.265 -6.507 1.00 40.59 143 LEU A N 1
ATOM 1086 C CA . LEU A 1 143 ? -8.099 6.446 -7.232 1.00 40.59 143 LEU A CA 1
ATOM 1087 C C . LEU A 1 143 ? -8.199 5.595 -8.496 1.00 40.59 143 LEU A C 1
ATOM 1089 O O . LEU A 1 143 ? -7.749 4.452 -8.539 1.00 40.59 143 LEU A O 1
ATOM 1093 N N . VAL A 1 144 ? -8.845 6.144 -9.527 1.00 38.12 144 VAL A N 1
ATOM 1094 C CA . VAL A 1 144 ? -8.825 5.531 -10.857 1.00 38.12 144 VAL A CA 1
ATOM 1095 C C . VAL A 1 144 ? -7.453 5.816 -11.448 1.00 38.12 144 VAL A C 1
ATOM 1097 O O . VAL A 1 144 ? -7.221 6.859 -12.061 1.00 38.12 144 VAL A O 1
ATOM 1100 N N . PHE A 1 145 ? -6.517 4.893 -11.243 1.00 39.31 145 PHE A N 1
ATOM 1101 C CA . PHE A 1 145 ? -5.360 4.832 -12.120 1.00 39.31 145 PHE A CA 1
ATOM 1102 C C . PHE A 1 145 ? -5.900 4.557 -13.525 1.00 39.31 145 PHE A C 1
ATOM 1104 O O . PHE A 1 145 ? -6.678 3.613 -13.677 1.00 39.31 145 PHE A O 1
ATOM 1111 N N . PRO A 1 146 ? -5.574 5.385 -14.534 1.00 33.03 146 PRO A N 1
ATOM 1112 C CA . PRO A 1 146 ? -6.064 5.155 -15.882 1.00 33.03 146 PRO A CA 1
ATOM 1113 C C . PRO A 1 146 ? -5.707 3.727 -16.284 1.00 33.03 146 PRO A C 1
ATOM 1115 O O . PRO A 1 146 ? -4.544 3.327 -16.194 1.00 33.03 146 PRO A O 1
ATOM 1118 N N . GLU A 1 147 ? -6.717 2.953 -16.683 1.00 39.34 147 GLU A N 1
ATOM 1119 C CA . GLU A 1 147 ? -6.506 1.642 -17.275 1.00 39.34 147 GLU A CA 1
ATOM 1120 C C . GLU A 1 147 ? -5.786 1.879 -18.601 1.00 39.34 147 GLU A C 1
ATOM 1122 O O . GLU A 1 147 ? -6.378 2.235 -19.619 1.00 39.34 147 GLU A O 1
ATOM 1127 N N . VAL A 1 148 ? -4.459 1.799 -18.563 1.00 41.91 148 VAL A N 1
ATOM 1128 C CA . VAL A 1 148 ? -3.655 1.867 -19.772 1.00 41.91 148 VAL A CA 1
ATOM 1129 C C . VAL A 1 148 ? -3.705 0.474 -20.365 1.00 41.91 148 VAL A C 1
ATOM 1131 O O . VAL A 1 148 ? -3.102 -0.455 -19.819 1.00 41.91 148 VAL A O 1
ATOM 1134 N N . GLU A 1 149 ? -4.462 0.324 -21.453 1.00 37.72 149 GLU A N 1
ATOM 1135 C CA . GLU A 1 149 ? -4.497 -0.910 -22.230 1.00 37.72 149 GLU A CA 1
ATOM 1136 C C . GLU A 1 149 ? -3.066 -1.423 -22.409 1.00 37.72 149 GLU A C 1
ATOM 1138 O O . GLU A 1 149 ? -2.181 -0.703 -22.885 1.00 37.72 149 GLU A O 1
ATOM 1143 N N . ARG A 1 150 ? -2.821 -2.679 -22.011 1.00 41.12 150 ARG A N 1
ATOM 1144 C CA . ARG A 1 150 ? -1.585 -3.366 -22.385 1.00 41.12 150 ARG A CA 1
ATOM 1145 C C . ARG A 1 150 ? -1.508 -3.283 -23.901 1.00 41.12 150 ARG A C 1
ATOM 1147 O O . ARG A 1 150 ? -2.306 -3.941 -24.567 1.00 41.12 150 ARG A O 1
ATOM 1154 N N . SER A 1 151 ? -0.587 -2.465 -24.416 1.00 39.81 151 SER A N 1
ATOM 1155 C CA . SER A 1 151 ? -0.330 -2.365 -25.849 1.00 39.81 151 SER A CA 1
ATOM 1156 C C . SER A 1 151 ? -0.215 -3.787 -26.387 1.00 39.81 151 SER A C 1
ATOM 1158 O O . SER A 1 151 ? 0.694 -4.542 -26.034 1.00 39.81 151 SER A O 1
ATOM 1160 N N . ARG A 1 152 ? -1.211 -4.172 -27.189 1.00 40.25 152 ARG A N 1
ATOM 1161 C CA . ARG A 1 152 ? -1.214 -5.400 -27.979 1.00 40.25 152 ARG A CA 1
ATOM 1162 C C . ARG A 1 152 ? -0.336 -5.180 -29.210 1.00 40.25 152 ARG A C 1
ATOM 1164 O O . ARG A 1 152 ? -0.744 -5.503 -30.312 1.00 40.25 152 ARG A O 1
ATOM 1171 N N . ASP A 1 153 ? 0.863 -4.644 -29.014 1.00 36.00 153 ASP A N 1
ATOM 1172 C CA . ASP A 1 153 ? 1.877 -4.537 -30.049 1.00 36.00 153 ASP A CA 1
ATOM 1173 C C . ASP A 1 153 ? 3.182 -5.105 -29.488 1.00 36.00 153 ASP A C 1
ATOM 1175 O O . ASP A 1 153 ? 3.720 -4.578 -28.522 1.00 36.00 153 ASP A O 1
ATOM 1179 N N . LEU A 1 154 ? 3.821 -6.148 -30.003 1.00 36.19 154 LEU A N 1
ATOM 1180 C CA . LEU A 1 154 ? 3.564 -7.184 -31.000 1.00 36.19 154 LEU A CA 1
ATOM 1181 C C . LEU A 1 154 ? 4.815 -8.090 -30.862 1.00 36.19 154 LEU A C 1
ATOM 1183 O O . LEU A 1 154 ? 5.903 -7.569 -30.619 1.00 36.19 154 LEU A O 1
ATOM 1187 N N . VAL A 1 155 ? 4.601 -9.407 -30.951 1.00 36.56 155 VAL A N 1
ATOM 1188 C CA . VAL A 1 155 ? 5.531 -10.517 -31.282 1.00 36.56 155 VAL A CA 1
ATOM 1189 C C . VAL A 1 155 ? 7.038 -10.221 -31.307 1.00 36.56 155 VAL A C 1
ATOM 1191 O O . VAL A 1 155 ? 7.486 -9.440 -32.175 1.00 36.56 155 VAL A O 1
#